Protein AF-A0A429A8K6-F1 (afdb_monomer_lite)

Foldseek 3Di:
DDDDPDPVVVVQVPPAPPKDWDKDWDADPQQGTFIWTWIWAADPVDPPDIDIDTDGDPPDCNVVSVVVVVVVD

Radius of gyration: 14.52 Å; chains: 1; bounding box: 34×32×35 Å

Structure (mmCIF, N/CA/C/O backbone):
data_AF-A0A429A8K6-F1
#
_entry.id   AF-A0A429A8K6-F1
#
loop_
_atom_site.group_PDB
_atom_site.id
_atom_site.type_symbol
_atom_site.label_atom_id
_atom_site.label_alt_id
_atom_site.label_comp_id
_atom_site.label_asym_id
_atom_site.label_entity_id
_atom_site.label_seq_id
_atom_site.pdbx_PDB_ins_code
_atom_site.Cartn_x
_atom_site.Cartn_y
_atom_site.Cartn_z
_atom_site.occupancy
_atom_site.B_iso_or_equiv
_atom_site.auth_seq_id
_atom_site.auth_comp_id
_atom_site.auth_asym_id
_atom_site.auth_atom_id
_atom_site.pdbx_PDB_model_num
ATOM 1 N N . MET A 1 1 ? -0.823 -11.789 4.652 1.00 30.45 1 MET A N 1
ATOM 2 C CA . MET A 1 1 ? -0.907 -12.723 3.510 1.00 30.45 1 MET A CA 1
ATOM 3 C C . MET A 1 1 ? -1.664 -11.995 2.404 1.00 30.45 1 MET A C 1
ATOM 5 O O . MET A 1 1 ? -2.872 -11.861 2.516 1.00 30.45 1 MET A O 1
ATOM 9 N N . SER A 1 2 ? -0.968 -11.399 1.430 1.00 34.44 2 SER A N 1
ATOM 10 C CA . SER A 1 2 ? -1.621 -10.650 0.342 1.00 34.44 2 SER A CA 1
ATOM 11 C C . SER A 1 2 ? -1.945 -11.598 -0.808 1.00 34.44 2 SER A C 1
ATOM 13 O O . SER A 1 2 ? -1.043 -12.167 -1.420 1.00 34.44 2 SER A O 1
ATOM 15 N N . PHE A 1 3 ? -3.235 -11.789 -1.073 1.00 30.98 3 PHE A N 1
ATOM 16 C CA . PHE A 1 3 ? -3.744 -12.592 -2.179 1.00 30.98 3 PHE A CA 1
ATOM 17 C C . PHE A 1 3 ? -3.889 -11.691 -3.406 1.00 30.98 3 PHE A C 1
ATOM 19 O O . PHE A 1 3 ? -4.810 -10.884 -3.478 1.00 30.98 3 PHE A O 1
ATOM 26 N N . PHE A 1 4 ? -2.985 -11.811 -4.377 1.00 41.16 4 PHE A N 1
ATOM 27 C CA . PHE A 1 4 ? -3.204 -11.231 -5.700 1.00 41.16 4 PHE A CA 1
ATOM 28 C C . PHE A 1 4 ? -3.842 -12.292 -6.598 1.00 41.16 4 PHE A C 1
ATOM 30 O O . PHE A 1 4 ? -3.206 -13.270 -6.994 1.00 41.16 4 PHE A O 1
ATOM 37 N N . THR A 1 5 ? -5.124 -12.096 -6.899 1.00 36.47 5 THR A N 1
ATOM 38 C CA . THR A 1 5 ? -5.932 -12.902 -7.822 1.00 36.47 5 THR A CA 1
ATOM 39 C C . THR A 1 5 ? -5.480 -12.674 -9.264 1.00 36.47 5 THR A C 1
ATOM 41 O O . THR A 1 5 ? -6.161 -12.004 -10.032 1.00 36.47 5 THR A O 1
ATOM 44 N N . ASN A 1 6 ? -4.317 -13.190 -9.669 1.00 36.91 6 ASN A N 1
ATOM 45 C CA . ASN A 1 6 ? -4.059 -13.434 -11.090 1.00 36.91 6 ASN A CA 1
ATOM 46 C C . ASN A 1 6 ? -2.926 -14.451 -11.302 1.00 36.91 6 ASN A C 1
ATOM 48 O O . ASN A 1 6 ? -1.748 -14.136 -11.134 1.00 36.91 6 ASN A O 1
ATOM 52 N N . ALA A 1 7 ? -3.267 -15.670 -11.726 1.00 46.62 7 ALA A N 1
ATOM 53 C CA . ALA A 1 7 ? -2.292 -16.728 -12.006 1.00 46.62 7 ALA A CA 1
ATOM 54 C C . ALA A 1 7 ? -1.284 -16.349 -13.112 1.00 46.62 7 ALA A C 1
ATOM 56 O O . ALA A 1 7 ? -0.156 -16.840 -13.100 1.00 46.62 7 ALA A O 1
ATOM 57 N N . ARG A 1 8 ? -1.642 -15.426 -14.019 1.00 51.97 8 ARG A N 1
ATOM 58 C CA . ARG A 1 8 ? -0.762 -14.952 -15.100 1.00 51.97 8 ARG A CA 1
ATOM 59 C C . ARG A 1 8 ? 0.404 -14.103 -14.576 1.00 51.97 8 ARG A C 1
ATOM 61 O O . ARG A 1 8 ? 1.475 -14.107 -15.171 1.00 51.97 8 ARG A O 1
ATOM 68 N N . PHE A 1 9 ? 0.235 -13.457 -13.419 1.00 51.69 9 PHE A N 1
ATOM 69 C CA . PHE A 1 9 ? 1.263 -12.610 -12.806 1.00 51.69 9 PHE A CA 1
ATOM 70 C C . PHE A 1 9 ? 2.439 -13.411 -12.233 1.00 51.69 9 PHE A C 1
ATOM 72 O O . PHE A 1 9 ? 3.563 -12.916 -12.195 1.00 51.69 9 PHE A O 1
ATOM 79 N N . ARG A 1 10 ? 2.213 -14.676 -11.845 1.00 50.59 10 ARG A N 1
ATOM 80 C CA . ARG A 1 10 ? 3.277 -15.550 -11.320 1.00 50.59 10 ARG A CA 1
ATOM 81 C C . ARG A 1 10 ? 4.376 -15.831 -12.346 1.00 50.59 10 ARG A C 1
ATOM 83 O O . ARG A 1 10 ? 5.512 -16.033 -11.939 1.00 50.59 10 ARG A O 1
ATOM 90 N N . SER A 1 11 ? 4.057 -15.820 -13.643 1.00 44.06 11 SER A N 1
ATOM 91 C CA . SER A 1 11 ? 5.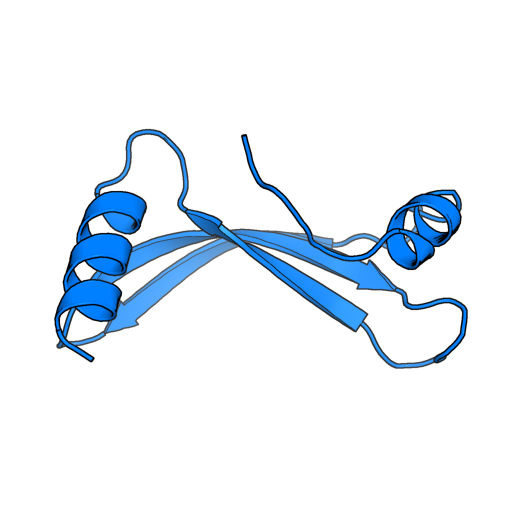037 -16.059 -14.712 1.00 44.06 11 SER A CA 1
ATOM 92 C C . SER A 1 11 ? 5.878 -14.823 -15.047 1.00 44.06 11 SER A C 1
ATOM 94 O O . SER A 1 11 ? 6.991 -14.966 -15.541 1.00 44.06 11 SER A O 1
ATOM 96 N N . SER A 1 12 ? 5.377 -13.613 -14.777 1.00 51.47 12 SER A N 1
ATOM 97 C CA . SER A 1 12 ? 6.082 -12.357 -15.076 1.00 51.47 12 SER A CA 1
ATOM 98 C C . SER A 1 12 ? 7.088 -11.944 -13.994 1.00 51.47 12 SER A C 1
ATOM 100 O O .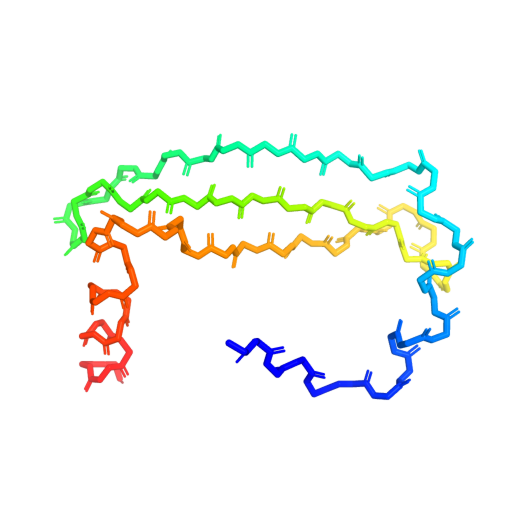 SER A 1 12 ? 7.854 -11.011 -14.203 1.00 51.47 12 SER A O 1
ATOM 102 N N . LEU A 1 13 ? 7.135 -12.652 -12.859 1.00 52.62 13 LEU A N 1
ATOM 103 C CA . LEU A 1 13 ? 8.061 -12.379 -11.750 1.00 52.62 13 LEU A CA 1
ATOM 104 C C . LEU A 1 13 ? 9.531 -12.747 -12.047 1.00 52.62 13 LEU A C 1
ATOM 106 O O . LEU A 1 13 ? 10.392 -12.487 -11.213 1.00 52.62 13 LEU A O 1
ATOM 110 N N . SER A 1 14 ? 9.843 -13.326 -13.212 1.00 51.34 14 SER A N 1
ATOM 111 C CA . SER A 1 14 ? 11.214 -13.732 -13.562 1.00 51.34 14 SER A CA 1
ATOM 112 C C . SER A 1 14 ? 12.124 -12.585 -14.040 1.00 51.34 14 SER A C 1
ATOM 114 O O . SER A 1 14 ? 13.328 -12.797 -14.100 1.00 51.34 14 SER A O 1
ATOM 116 N N . HIS A 1 15 ? 11.595 -11.390 -14.349 1.00 50.31 15 HIS A N 1
ATOM 117 C CA . HIS A 1 15 ? 12.364 -10.243 -14.881 1.00 50.31 15 HIS A CA 1
ATOM 118 C C . HIS A 1 15 ? 12.344 -9.024 -13.928 1.00 50.31 15 HIS A C 1
ATOM 120 O O . HIS A 1 15 ? 12.047 -7.896 -14.317 1.00 50.31 15 HIS A O 1
ATOM 126 N N . TRP A 1 16 ? 12.603 -9.254 -12.640 1.00 54.12 16 TRP A N 1
ATOM 127 C CA . TRP A 1 16 ? 12.477 -8.263 -11.557 1.00 54.12 16 TRP A CA 1
ATOM 128 C C . TRP A 1 16 ? 13.553 -7.159 -11.542 1.00 54.12 16 TRP A C 1
ATOM 130 O O . TRP A 1 16 ? 13.556 -6.341 -10.627 1.00 54.12 16 TRP A O 1
ATOM 140 N N . GLU A 1 17 ? 14.443 -7.112 -12.535 1.00 56.00 17 GLU A N 1
ATOM 141 C CA . GLU A 1 17 ? 15.642 -6.261 -12.514 1.00 56.00 17 GLU A CA 1
ATOM 142 C C . GLU A 1 17 ? 15.337 -4.745 -12.541 1.00 56.00 17 GLU A C 1
ATOM 144 O O . GLU A 1 17 ? 16.115 -3.972 -11.994 1.00 56.00 17 GLU A O 1
ATOM 149 N N . ASP A 1 18 ? 14.163 -4.322 -13.036 1.00 59.41 18 ASP A N 1
ATOM 150 C CA . ASP A 1 18 ? 13.736 -2.908 -13.091 1.00 59.41 18 ASP A CA 1
ATOM 151 C C . ASP A 1 18 ? 12.583 -2.584 -12.118 1.00 59.41 18 ASP A C 1
ATOM 153 O O . ASP A 1 18 ? 11.585 -1.941 -12.477 1.00 59.41 18 ASP A O 1
ATOM 157 N N . ALA A 1 19 ? 12.674 -3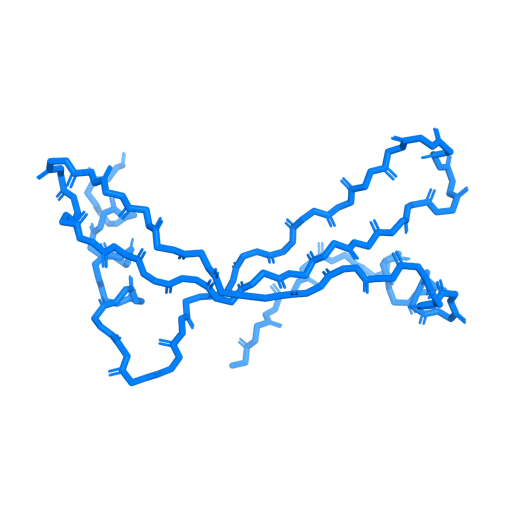.063 -10.877 1.00 67.25 19 ALA A N 1
ATOM 158 C CA . ALA A 1 19 ? 11.685 -2.768 -9.845 1.00 67.25 19 ALA A CA 1
ATOM 159 C C . ALA A 1 19 ? 12.122 -1.597 -8.948 1.00 67.25 19 ALA A C 1
ATOM 161 O O . ALA A 1 19 ? 13.099 -1.693 -8.216 1.00 67.25 19 ALA A O 1
ATOM 162 N N . ALA A 1 20 ? 1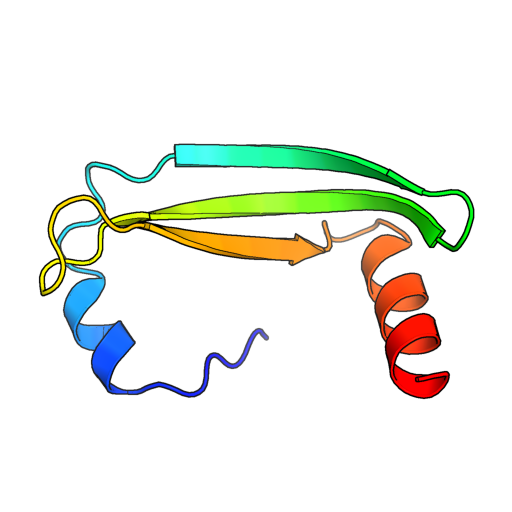1.371 -0.490 -8.970 1.00 79.81 20 ALA A N 1
ATOM 163 C CA . ALA A 1 20 ? 11.533 0.588 -7.991 1.00 79.81 20 ALA A CA 1
ATOM 164 C C . ALA A 1 20 ? 10.709 0.284 -6.733 1.00 79.81 20 ALA A C 1
ATOM 166 O O . ALA A 1 20 ? 9.546 -0.117 -6.844 1.00 79.81 20 ALA A O 1
ATOM 167 N N . GLU A 1 21 ? 11.277 0.519 -5.553 1.00 85.81 21 GLU A N 1
ATOM 168 C CA . GLU A 1 21 ? 10.601 0.331 -4.268 1.00 85.81 21 GLU A CA 1
ATOM 169 C C . GLU A 1 21 ? 10.836 1.497 -3.305 1.00 85.81 21 GLU A C 1
ATOM 171 O O . GLU A 1 21 ? 11.764 2.290 -3.470 1.00 85.81 21 GLU A O 1
ATOM 176 N N . GLY A 1 22 ? 9.971 1.620 -2.299 1.00 87.62 22 GLY A N 1
ATOM 177 C CA . GLY A 1 22 ? 10.134 2.610 -1.240 1.00 87.62 22 GLY A CA 1
ATOM 178 C C . GLY A 1 22 ? 8.895 2.774 -0.372 1.00 87.62 22 GLY A C 1
ATOM 179 O O . GLY A 1 22 ? 7.974 1.961 -0.413 1.00 87.62 22 GLY A O 1
ATOM 180 N N . VAL A 1 23 ? 8.864 3.861 0.399 1.00 90.50 23 VAL A N 1
ATOM 181 C CA . VAL A 1 23 ? 7.741 4.216 1.275 1.00 90.50 23 VAL A CA 1
ATOM 182 C C . VAL A 1 23 ? 7.102 5.513 0.792 1.00 90.50 23 VAL A C 1
ATOM 184 O O . VAL A 1 23 ? 7.792 6.475 0.457 1.00 90.50 23 VAL A O 1
ATOM 187 N N . LYS A 1 24 ? 5.770 5.538 0.751 1.00 88.06 24 LYS A N 1
ATOM 188 C CA . LYS A 1 24 ? 4.958 6.700 0.399 1.00 88.06 24 LYS A CA 1
ATOM 189 C C . LYS A 1 24 ? 4.038 7.041 1.563 1.00 88.06 24 LYS A C 1
ATOM 191 O O . LYS A 1 24 ? 3.212 6.221 1.959 1.00 88.06 24 LYS A O 1
ATOM 196 N N . VAL A 1 25 ? 4.151 8.270 2.050 1.00 89.25 25 VAL A N 1
ATOM 197 C CA . VAL A 1 25 ? 3.166 8.877 2.947 1.00 89.25 25 VAL A CA 1
ATOM 198 C C . VAL A 1 25 ? 2.184 9.657 2.086 1.00 89.25 25 VAL A C 1
ATOM 200 O O . VAL A 1 25 ? 2.586 10.424 1.207 1.00 89.25 25 VAL A O 1
ATOM 203 N N . VAL A 1 26 ? 0.896 9.412 2.278 1.00 84.81 26 VAL A N 1
ATOM 204 C CA . VAL A 1 26 ? -0.174 10.126 1.582 1.00 84.81 26 VAL A CA 1
ATOM 205 C C . VAL A 1 26 ? -0.901 10.961 2.621 1.00 84.81 26 VAL A C 1
ATOM 207 O O . VAL A 1 26 ? -1.310 10.422 3.635 1.00 84.81 26 VAL A O 1
ATOM 210 N N . HIS A 1 27 ? -1.065 12.258 2.379 1.00 82.44 27 HIS A N 1
ATOM 211 C CA . HIS A 1 27 ? -1.845 13.126 3.259 1.00 82.44 27 HIS A CA 1
ATOM 212 C C . HIS A 1 27 ? -3.242 13.294 2.671 1.00 82.44 27 HIS A C 1
ATO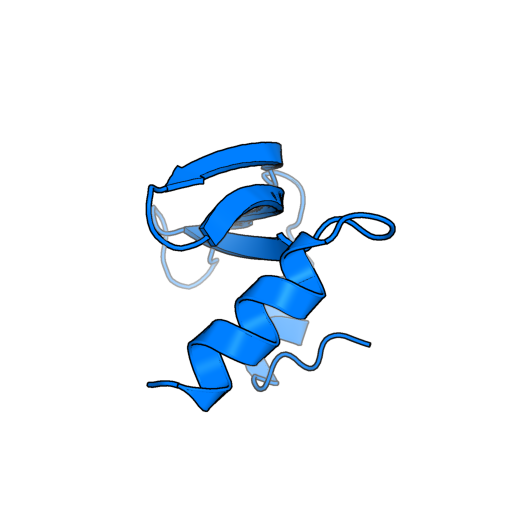M 214 O O . HIS A 1 27 ? -3.388 13.764 1.542 1.00 82.44 27 HIS A O 1
ATOM 220 N N . THR A 1 28 ? -4.258 12.902 3.433 1.00 73.50 28 THR A N 1
ATOM 221 C CA . THR A 1 28 ? -5.670 13.048 3.059 1.00 73.50 28 THR A CA 1
ATOM 222 C C . THR A 1 28 ? -6.482 13.512 4.264 1.00 73.50 28 THR A C 1
ATOM 224 O O . THR A 1 28 ? -6.287 12.980 5.359 1.00 73.50 28 THR A O 1
ATOM 227 N N . PRO A 1 29 ? -7.407 14.467 4.102 1.00 76.56 29 PRO A N 1
ATOM 228 C CA . PRO A 1 29 ? -8.305 14.872 5.182 1.00 76.56 29 PRO A CA 1
ATOM 229 C C . PRO A 1 29 ? -9.119 13.706 5.765 1.00 76.56 29 PRO A C 1
ATOM 231 O O . PRO A 1 29 ? -9.337 13.651 6.972 1.00 76.56 29 PRO A O 1
ATOM 234 N N . GLU A 1 30 ? -9.534 12.761 4.922 1.00 72.00 30 GLU A N 1
ATOM 235 C CA . GLU A 1 30 ? -10.424 11.654 5.277 1.00 72.00 30 GLU A CA 1
ATOM 236 C C . GLU A 1 30 ? -9.739 10.492 6.014 1.00 72.00 30 GLU A C 1
ATOM 238 O O . GLU A 1 30 ? -10.358 9.875 6.877 1.00 72.00 30 GLU A O 1
ATOM 243 N N . THR A 1 31 ? -8.467 10.190 5.722 1.00 68.94 31 THR A N 1
ATOM 244 C CA . THR A 1 31 ? -7.745 9.059 6.352 1.00 68.94 31 THR A CA 1
ATOM 245 C C . THR A 1 31 ? -6.482 9.474 7.115 1.00 68.94 31 THR A C 1
ATOM 247 O O . THR A 1 31 ? -5.731 8.630 7.624 1.00 68.94 31 THR A O 1
ATOM 250 N N . GLY A 1 32 ? -6.251 10.781 7.249 1.00 83.12 32 GLY A N 1
ATOM 251 C CA . GLY A 1 32 ? -5.048 11.344 7.849 1.00 83.12 32 GLY A CA 1
ATOM 252 C C . GLY A 1 32 ? -3.822 11.057 6.984 1.00 83.12 32 GLY A C 1
ATOM 253 O O . GLY A 1 32 ? -3.792 11.400 5.805 1.00 83.12 32 GLY A O 1
ATOM 254 N N . GLU A 1 33 ? -2.814 10.414 7.578 1.00 86.75 33 GLU A N 1
ATOM 255 C CA . GLU A 1 33 ? -1.524 10.122 6.935 1.00 86.75 33 GLU A CA 1
ATOM 256 C C . GLU A 1 33 ? -1.286 8.612 6.753 1.00 86.75 33 GLU A C 1
ATOM 258 O O . GLU A 1 33 ? -0.550 8.003 7.535 1.00 86.75 33 GLU A O 1
ATOM 263 N N . PRO A 1 34 ? -1.947 7.941 5.793 1.00 88.56 34 PRO A N 1
ATOM 264 C CA . PRO A 1 34 ? -1.632 6.557 5.476 1.00 88.56 34 PRO A CA 1
ATOM 265 C C . PRO A 1 34 ? -0.217 6.395 4.892 1.00 88.56 34 PRO A C 1
ATOM 267 O O . PRO A 1 34 ? 0.240 7.170 4.048 1.00 88.56 34 PRO A O 1
ATOM 270 N N . ILE A 1 35 ? 0.462 5.338 5.341 1.00 90.94 35 ILE A N 1
ATOM 271 C CA . ILE A 1 35 ? 1.841 4.988 4.993 1.00 90.94 35 ILE A CA 1
ATOM 272 C C . ILE A 1 35 ? 1.850 3.658 4.239 1.00 90.94 35 ILE A C 1
ATOM 274 O O . ILE A 1 35 ? 1.404 2.625 4.750 1.00 90.94 35 ILE A O 1
ATOM 278 N N . PHE A 1 36 ? 2.396 3.686 3.028 1.00 91.19 36 PHE A N 1
ATOM 279 C CA . PHE A 1 36 ? 2.469 2.536 2.140 1.00 91.19 36 PHE A CA 1
ATOM 280 C C . PHE A 1 36 ? 3.899 2.215 1.759 1.00 91.19 36 PHE A C 1
ATOM 282 O O . PHE A 1 36 ? 4.618 3.073 1.256 1.00 91.19 36 PHE A O 1
ATOM 289 N N . GLU A 1 37 ? 4.262 0.948 1.860 1.00 92.06 37 GLU A N 1
ATOM 290 C CA . GLU A 1 37 ? 5.336 0.404 1.044 1.00 92.06 37 GLU A CA 1
ATOM 291 C C . GLU A 1 37 ? 4.837 0.313 -0.399 1.00 92.06 37 GLU A C 1
ATOM 293 O O . GLU A 1 37 ? 3.703 -0.114 -0.648 1.00 92.06 37 GLU A O 1
ATOM 298 N N . TYR A 1 38 ? 5.656 0.718 -1.362 1.00 87.94 38 TYR A N 1
ATOM 299 C CA . TYR A 1 38 ? 5.336 0.574 -2.771 1.00 87.94 38 TYR A CA 1
ATOM 300 C C . TYR A 1 38 ? 6.384 -0.248 -3.507 1.00 87.94 38 TYR A C 1
ATOM 302 O O . TYR A 1 38 ? 7.572 -0.197 -3.192 1.00 87.94 38 TYR A O 1
ATOM 310 N N . ARG A 1 39 ? 5.926 -0.975 -4.525 1.00 88.81 39 ARG A N 1
ATOM 311 C CA . ARG A 1 39 ? 6.769 -1.646 -5.515 1.00 88.81 39 ARG A CA 1
ATOM 312 C C . ARG A 1 39 ? 6.226 -1.408 -6.914 1.00 88.81 39 ARG A C 1
ATOM 314 O O . ARG A 1 39 ? 5.030 -1.561 -7.149 1.00 88.81 39 ARG A O 1
ATOM 321 N N . SER A 1 40 ? 7.103 -1.041 -7.835 1.00 87.19 40 SER A N 1
ATOM 322 C CA . SER A 1 40 ? 6.810 -0.887 -9.256 1.00 87.19 40 SER A CA 1
ATOM 323 C C . SER A 1 40 ? 7.345 -2.094 -10.012 1.00 87.19 40 SER A C 1
ATOM 325 O O . SER A 1 40 ? 8.512 -2.426 -9.867 1.00 87.19 40 SER A O 1
ATOM 327 N N . LEU A 1 41 ? 6.525 -2.711 -10.854 1.00 85.31 41 LEU A N 1
ATOM 328 C CA . LEU A 1 41 ? 6.889 -3.872 -11.662 1.00 85.31 41 LEU A CA 1
ATOM 329 C C . LEU A 1 41 ? 6.628 -3.563 -13.135 1.00 85.31 41 LEU A C 1
ATOM 331 O O . LEU A 1 41 ? 5.523 -3.153 -13.496 1.00 85.31 41 LEU A O 1
ATOM 335 N N . SER A 1 42 ? 7.624 -3.763 -13.991 1.00 83.38 42 SER A N 1
ATOM 336 C CA . SER A 1 42 ? 7.440 -3.686 -15.443 1.00 83.38 42 SER A CA 1
ATOM 337 C C . SER A 1 42 ? 6.523 -4.810 -15.931 1.00 83.38 42 SER A C 1
ATOM 339 O O . SER A 1 42 ? 6.562 -5.924 -15.409 1.00 83.38 42 SER A O 1
ATOM 341 N N . LEU A 1 43 ? 5.677 -4.520 -16.923 1.00 82.25 43 LEU A N 1
ATOM 342 C CA . LEU A 1 43 ? 4.784 -5.510 -17.530 1.00 82.25 43 LEU A CA 1
ATOM 343 C C . LEU A 1 43 ? 5.379 -6.005 -18.858 1.00 82.25 43 LEU A C 1
ATOM 345 O O . LEU A 1 43 ? 5.363 -5.244 -19.825 1.00 82.25 43 LEU A O 1
ATOM 349 N N . PRO A 1 44 ? 5.861 -7.263 -18.947 1.00 78.56 44 PRO A N 1
ATOM 350 C CA . PRO A 1 44 ? 6.539 -7.763 -20.149 1.00 78.56 44 PRO A CA 1
ATOM 351 C C . PRO A 1 44 ? 5.673 -7.680 -21.411 1.00 78.56 44 PRO A C 1
ATOM 353 O O . PRO A 1 44 ? 6.134 -7.252 -22.463 1.00 78.56 44 PRO A O 1
ATOM 356 N N . ASP A 1 45 ? 4.384 -8.002 -21.279 1.00 81.19 45 ASP A N 1
ATOM 357 C CA . ASP A 1 45 ? 3.423 -7.986 -22.388 1.00 81.19 45 ASP A CA 1
ATOM 358 C C . ASP A 1 45 ? 2.967 -6.562 -22.770 1.00 81.19 45 ASP A C 1
ATOM 360 O O . ASP A 1 45 ? 2.179 -6.390 -23.703 1.00 81.19 45 ASP A O 1
ATOM 364 N N . ARG A 1 46 ? 3.390 -5.530 -22.023 1.00 80.56 46 ARG A N 1
ATOM 365 C CA . ARG A 1 46 ? 2.982 -4.130 -22.221 1.00 80.56 46 ARG A CA 1
ATOM 366 C C . ARG A 1 46 ? 4.152 -3.170 -21.965 1.00 80.56 46 ARG A C 1
ATOM 368 O O . ARG A 1 46 ? 4.161 -2.489 -20.935 1.00 80.56 46 ARG A O 1
ATOM 375 N N . PRO A 1 47 ? 5.116 -3.078 -22.899 1.00 82.00 47 PRO A N 1
ATOM 376 C CA . PRO A 1 47 ? 6.232 -2.144 -22.791 1.00 82.00 47 PRO A CA 1
ATOM 377 C C . PRO A 1 47 ? 5.753 -0.715 -22.501 1.00 82.00 47 PRO A C 1
ATOM 379 O O . PRO A 1 47 ? 4.772 -0.248 -23.076 1.00 82.00 47 PRO A O 1
ATOM 382 N N . GLY A 1 48 ? 6.423 -0.030 -21.574 1.00 82.81 48 GLY A N 1
ATOM 383 C CA . GLY A 1 48 ? 6.048 1.315 -21.118 1.00 82.81 48 GLY A CA 1
ATOM 384 C C . GLY A 1 48 ? 4.989 1.354 -20.008 1.00 82.81 48 GLY A C 1
ATOM 385 O O . GLY A 1 48 ? 4.863 2.376 -19.334 1.00 82.81 48 GLY A O 1
ATOM 386 N N . HIS A 1 49 ? 4.276 0.253 -19.744 1.00 84.50 49 HIS A N 1
ATOM 387 C CA . HIS A 1 49 ? 3.369 0.148 -18.600 1.00 84.50 49 HIS A CA 1
ATOM 388 C C . HIS A 1 49 ? 4.054 -0.489 -17.388 1.00 84.50 49 HIS A C 1
ATOM 390 O O . HIS A 1 49 ? 4.863 -1.411 -17.507 1.00 84.50 49 HIS A O 1
ATOM 396 N N . ARG A 1 50 ? 3.675 -0.018 -16.195 1.00 83.25 50 ARG A N 1
ATOM 397 C CA . ARG A 1 50 ? 4.147 -0.550 -14.912 1.00 83.25 50 ARG A CA 1
ATOM 398 C C . ARG A 1 50 ? 2.968 -0.829 -13.986 1.00 83.25 50 ARG A C 1
ATOM 400 O O . ARG A 1 50 ? 2.022 -0.044 -13.939 1.00 83.25 50 ARG A O 1
ATOM 407 N N . LEU A 1 51 ? 3.022 -1.939 -13.256 1.00 86.19 51 LEU A N 1
ATOM 408 C CA . LEU A 1 51 ? 2.127 -2.208 -12.136 1.00 86.19 51 LEU A CA 1
ATOM 409 C C . LEU A 1 51 ? 2.728 -1.601 -10.870 1.00 86.19 51 LEU A C 1
ATOM 411 O O . LEU A 1 51 ? 3.860 -1.920 -10.521 1.00 86.19 51 LEU A O 1
ATOM 415 N N . MET A 1 52 ? 1.958 -0.781 -10.158 1.00 87.12 52 MET A N 1
ATOM 416 C CA . MET A 1 52 ? 2.328 -0.309 -8.825 1.00 87.12 52 MET A CA 1
ATOM 417 C C . MET A 1 52 ? 1.534 -1.058 -7.762 1.00 87.12 52 MET A C 1
ATOM 419 O O . MET A 1 52 ? 0.304 -1.041 -7.757 1.00 87.12 52 MET A O 1
ATOM 423 N N . LEU A 1 53 ? 2.250 -1.715 -6.859 1.00 88.12 53 LEU A N 1
ATOM 424 C CA . LEU A 1 53 ? 1.701 -2.382 -5.691 1.00 88.12 53 LEU A CA 1
ATOM 425 C C . LEU A 1 53 ? 1.910 -1.482 -4.481 1.00 88.12 53 LEU A C 1
ATOM 427 O O . LEU A 1 53 ? 3.052 -1.210 -4.131 1.00 88.12 53 LEU A O 1
ATOM 431 N N . HIS A 1 54 ? 0.825 -1.056 -3.839 1.00 87.44 54 HIS A N 1
ATOM 432 C CA . HIS A 1 54 ? 0.861 -0.342 -2.566 1.00 87.44 54 HIS A CA 1
ATOM 433 C C . HIS A 1 54 ? 0.404 -1.277 -1.452 1.00 87.44 54 HIS A C 1
ATOM 435 O O . HIS A 1 54 ? -0.698 -1.822 -1.504 1.00 87.44 54 HIS A O 1
ATOM 441 N N . THR A 1 55 ? 1.256 -1.470 -0.452 1.00 90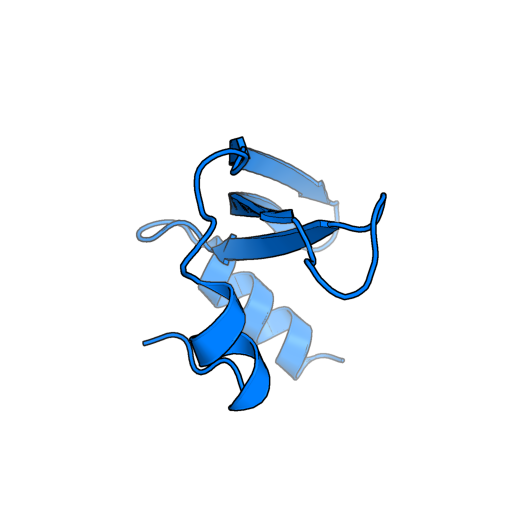.12 55 THR A N 1
ATOM 442 C CA . THR A 1 55 ? 0.986 -2.327 0.703 1.00 90.12 55 THR A CA 1
ATOM 443 C C . THR A 1 55 ? 1.012 -1.466 1.960 1.00 90.12 55 THR A C 1
ATOM 445 O O . THR A 1 55 ? 1.979 -0.727 2.145 1.00 90.12 55 THR A O 1
ATOM 448 N N . PRO A 1 56 ? -0.019 -1.509 2.822 1.00 91.62 56 PRO A N 1
ATOM 449 C CA . PRO A 1 56 ? 0.016 -0.793 4.092 1.00 91.62 56 PRO A CA 1
ATOM 450 C C . PRO A 1 56 ? 1.239 -1.215 4.904 1.00 91.62 56 PRO A C 1
ATOM 452 O O . PRO A 1 56 ? 1.458 -2.414 5.094 1.00 91.62 56 PRO A O 1
ATOM 455 N N . GLN A 1 57 ? 2.021 -0.249 5.382 1.00 89.25 57 GLN A N 1
ATOM 456 C CA . GLN A 1 57 ? 3.222 -0.561 6.150 1.00 89.25 57 GLN A CA 1
ATOM 457 C C . GLN A 1 57 ? 2.835 -1.251 7.476 1.00 89.25 57 GLN A C 1
ATOM 459 O O . GLN A 1 57 ? 2.012 -0.703 8.226 1.00 89.25 57 GLN A O 1
ATOM 464 N N . PRO A 1 58 ? 3.403 -2.430 7.799 1.00 85.31 58 PRO A N 1
ATOM 465 C CA . PRO A 1 58 ? 3.140 -3.114 9.061 1.00 85.31 58 PRO A CA 1
ATOM 466 C C . PRO A 1 58 ? 3.455 -2.233 10.275 1.00 85.31 58 PRO A C 1
ATOM 468 O O . PRO A 1 58 ? 4.390 -1.435 10.261 1.00 85.31 58 PRO A O 1
ATOM 471 N N . GLY A 1 59 ? 2.660 -2.368 11.338 1.00 87.56 59 GLY A N 1
ATOM 472 C CA . GLY A 1 59 ? 2.811 -1.558 12.553 1.00 87.56 59 GLY A CA 1
ATOM 473 C C . GLY A 1 59 ? 2.273 -0.125 12.442 1.00 87.56 59 GLY A C 1
ATOM 474 O O . GLY A 1 59 ? 2.312 0.606 13.426 1.00 87.56 59 GLY A O 1
ATOM 475 N N . THR A 1 60 ? 1.730 0.275 11.286 1.00 88.38 60 THR A N 1
ATOM 476 C CA . THR A 1 60 ? 1.033 1.561 11.114 1.00 88.38 60 THR A CA 1
ATOM 477 C C . THR A 1 60 ? -0.487 1.382 11.141 1.00 88.38 60 THR A C 1
ATOM 479 O O . THR A 1 60 ? -1.011 0.307 10.847 1.00 88.38 60 THR A O 1
ATOM 482 N N . ALA A 1 61 ? -1.222 2.457 11.439 1.00 90.12 61 ALA A N 1
ATOM 483 C CA . ALA A 1 61 ? -2.689 2.450 11.433 1.00 90.12 61 ALA A CA 1
ATOM 484 C C . ALA A 1 61 ? -3.306 2.362 10.019 1.00 90.12 61 ALA A C 1
ATOM 486 O O . ALA A 1 61 ? -4.517 2.204 9.880 1.00 90.12 61 ALA A O 1
ATOM 487 N N . THR A 1 62 ? -2.485 2.449 8.967 1.00 90.19 62 THR A N 1
ATOM 488 C CA . THR A 1 62 ? -2.895 2.494 7.554 1.00 90.19 62 THR A CA 1
ATOM 489 C C . THR A 1 62 ? -3.835 1.352 7.174 1.00 90.19 62 THR A C 1
ATOM 491 O O . THR A 1 62 ? -4.858 1.584 6.536 1.00 90.19 62 THR A O 1
ATOM 494 N N . GLY A 1 63 ? -3.521 0.118 7.585 1.00 88.25 63 GLY A N 1
ATOM 495 C CA . GLY A 1 63 ? -4.344 -1.047 7.246 1.00 88.25 63 GLY A CA 1
ATOM 496 C C . GLY A 1 63 ? -5.732 -1.009 7.894 1.00 88.25 63 GLY A C 1
ATOM 497 O O . GLY A 1 63 ? -6.723 -1.339 7.243 1.00 88.25 63 GLY A O 1
ATOM 498 N N . ALA A 1 64 ? -5.812 -0.555 9.149 1.00 87.69 64 ALA A N 1
ATOM 499 C CA . ALA A 1 64 ? -7.078 -0.419 9.868 1.00 87.69 64 ALA A CA 1
ATOM 500 C C . ALA A 1 64 ? -7.955 0.664 9.225 1.00 87.69 64 ALA A C 1
ATOM 502 O O . ALA A 1 64 ? -9.095 0.390 8.863 1.00 87.69 64 ALA A O 1
ATOM 503 N N . ARG A 1 65 ? -7.381 1.845 8.958 1.00 86.81 65 ARG A N 1
ATOM 504 C CA . ARG A 1 65 ? -8.089 2.960 8.307 1.00 86.81 65 ARG A CA 1
ATOM 505 C C . ARG A 1 65 ? -8.599 2.610 6.911 1.00 86.81 65 ARG A C 1
ATOM 507 O O . ARG A 1 65 ? -9.703 2.995 6.547 1.00 86.81 65 ARG A O 1
ATOM 514 N N . LEU A 1 66 ? -7.820 1.862 6.127 1.00 86.44 66 LEU A N 1
ATOM 515 C CA . LEU A 1 66 ? -8.280 1.367 4.828 1.00 86.44 66 LEU A CA 1
ATOM 516 C C . LEU A 1 66 ? -9.449 0.396 4.961 1.00 86.44 66 LEU A C 1
ATOM 518 O O . LEU A 1 66 ? -10.386 0.471 4.177 1.00 86.44 66 LEU A O 1
ATOM 522 N N . SER A 1 67 ? -9.395 -0.502 5.944 1.00 88.06 67 SER A N 1
ATOM 523 C CA . SER A 1 67 ? -10.479 -1.457 6.193 1.00 88.06 67 SER A CA 1
ATOM 524 C C . SER A 1 67 ? -11.772 -0.731 6.571 1.00 88.06 67 SER A C 1
ATOM 526 O O . SER A 1 67 ? -12.833 -1.070 6.056 1.00 88.06 67 SER A O 1
ATOM 528 N N . GLU A 1 68 ? -11.677 0.303 7.411 1.00 87.31 68 GLU A N 1
ATOM 529 C CA . GLU A 1 68 ? -12.803 1.172 7.772 1.00 87.31 68 GLU A CA 1
ATOM 530 C C . GLU A 1 68 ? -13.357 1.920 6.554 1.00 87.31 68 GLU A C 1
ATOM 532 O O . GLU A 1 68 ? -14.560 1.871 6.305 1.00 87.31 68 GLU A O 1
ATOM 537 N N . LEU A 1 69 ? -12.487 2.542 5.748 1.00 84.69 69 LEU A N 1
ATOM 538 C CA . LEU A 1 69 ? -12.893 3.242 4.528 1.00 84.69 69 LEU A CA 1
ATOM 539 C C . LEU A 1 69 ? -13.628 2.302 3.561 1.00 84.69 69 LEU A C 1
ATOM 541 O O . LEU A 1 69 ? -14.698 2.650 3.069 1.00 84.69 69 LEU A O 1
ATOM 545 N N . MET A 1 70 ? -13.088 1.102 3.325 1.00 85.69 70 MET A N 1
ATOM 546 C CA . MET A 1 70 ? -13.700 0.102 2.442 1.00 85.69 70 MET A CA 1
ATOM 547 C C . MET A 1 70 ? -15.023 -0.447 2.978 1.00 85.69 70 MET A C 1
ATOM 549 O O . MET A 1 70 ? -15.862 -0.855 2.187 1.00 85.69 70 MET A O 1
ATOM 553 N N . ALA A 1 71 ? -15.212 -0.474 4.297 1.00 85.94 71 ALA A N 1
ATOM 554 C CA . ALA A 1 71 ? -16.484 -0.854 4.905 1.00 85.94 71 ALA A CA 1
ATOM 555 C C . ALA A 1 71 ? -17.536 0.270 4.839 1.00 85.94 71 ALA A C 1
ATOM 557 O O . ALA A 1 71 ? -18.723 -0.004 4.996 1.00 85.94 71 ALA A O 1
ATOM 558 N N . SER A 1 72 ? -17.105 1.521 4.639 1.00 75.94 72 SER A N 1
ATOM 559 C CA . SER A 1 72 ? -17.975 2.703 4.553 1.00 75.94 72 SER A CA 1
ATOM 560 C C . SER A 1 72 ? -18.369 3.118 3.127 1.00 75.94 72 SER A C 1
ATOM 562 O O . SER A 1 72 ? -19.200 4.013 2.977 1.00 75.94 72 SER A O 1
ATOM 564 N N . ALA A 1 73 ? -17.763 2.502 2.108 1.00 59.34 73 ALA A N 1
ATOM 565 C CA . ALA A 1 73 ? -17.988 2.765 0.684 1.00 59.34 73 ALA A CA 1
ATOM 566 C C . ALA A 1 73 ? -18.988 1.775 0.070 1.00 59.34 73 ALA A C 1
ATOM 568 O O . ALA A 1 73 ? -19.760 2.210 -0.814 1.00 59.34 73 ALA A O 1
#

pLDDT: mean 75.0, std 17.95, range [30.45, 92.06]

Sequence (73 aa):
MSFFTNARFRSSLSHWEDAAEGVKVVHTPETGEPIFEYRSLSLPDRPGHRLMLHTPQPGTATGARLSELMASA

Secondary structure (DSSP, 8-state):
------TTHHHHTT-GGG--EEEEE--BTTTB--EEEEEEEE-TTSTT-EEEEEEEPTTSTHHHHHHHHHHH-